Protein AF-A0A355VS69-F1 (afdb_monomer_lite)

Secondary structure (DSSP, 8-state):
--------------PPPPHHHHHHHHHHHHHHTHHHHHHHHHHHHHHT--SSTHHHHHHHHHHHT----HHHHHHHHHHHHTT--SSHHHHHHHHHHHHHHHHHHHHHHH-

Structure (mmCIF, N/CA/C/O backbone):
data_AF-A0A355VS69-F1
#
_entry.id   AF-A0A355VS69-F1
#
loop_
_atom_site.group_PDB
_atom_site.id
_atom_site.type_symbol
_atom_site.label_atom_id
_atom_site.label_alt_id
_atom_site.label_comp_id
_atom_site.label_asym_id
_atom_site.label_entity_id
_atom_site.label_seq_id
_atom_site.pdbx_PDB_ins_code
_atom_site.Cartn_x
_atom_site.Cartn_y
_atom_site.Cartn_z
_atom_site.occupancy
_atom_site.B_iso_or_equiv
_atom_site.auth_seq_id
_atom_site.auth_comp_id
_atom_site.auth_asym_id
_atom_site.auth_atom_id
_atom_site.pdbx_PDB_model_num
ATOM 1 N N . MET A 1 1 ? -29.182 41.482 41.647 1.00 44.97 1 MET A N 1
ATOM 2 C CA . MET A 1 1 ? -29.718 40.513 40.663 1.00 44.97 1 MET A CA 1
ATOM 3 C C . MET A 1 1 ? -29.073 40.841 39.325 1.00 44.97 1 MET A C 1
ATOM 5 O O . MET A 1 1 ? -29.315 41.926 38.837 1.00 44.97 1 MET A O 1
ATOM 9 N N . GLY A 1 2 ? -28.183 40.078 38.712 1.00 48.12 2 GLY A N 1
ATOM 10 C CA . GLY A 1 2 ? -27.418 38.905 39.105 1.00 48.12 2 GLY A CA 1
ATOM 11 C C . GLY A 1 2 ? -26.210 38.867 38.163 1.00 48.12 2 GLY A C 1
ATOM 12 O O . GLY A 1 2 ? -26.370 38.946 36.947 1.00 48.12 2 GLY A O 1
ATOM 13 N N . SER A 1 3 ? -25.006 38.836 38.723 1.00 50.91 3 SER A N 1
ATOM 14 C CA . SER A 1 3 ? -23.759 38.710 37.974 1.00 50.91 3 SER A CA 1
ATOM 15 C C . SER A 1 3 ? -23.689 37.287 37.421 1.00 50.91 3 SER A C 1
ATOM 17 O O . SER A 1 3 ? -23.544 36.345 38.194 1.00 50.91 3 SER A O 1
ATOM 19 N N . SER A 1 4 ? -23.831 37.114 36.107 1.00 48.12 4 SER A N 1
ATOM 20 C CA . SER A 1 4 ? -23.567 35.829 35.450 1.00 48.12 4 SER A CA 1
ATOM 21 C C . SER A 1 4 ? -22.090 35.778 35.062 1.00 48.12 4 SER A C 1
ATOM 23 O O . SER A 1 4 ? -21.668 36.595 34.243 1.00 48.12 4 SER A O 1
ATOM 25 N N . PRO A 1 5 ? -21.276 34.865 35.617 1.00 52.19 5 PRO A N 1
ATOM 26 C CA . PRO A 1 5 ? -19.948 34.622 35.092 1.00 52.19 5 PRO A CA 1
ATOM 27 C C . PRO A 1 5 ? -20.089 33.723 33.860 1.00 52.19 5 PRO A C 1
ATOM 29 O O . PRO A 1 5 ? -20.552 32.587 33.941 1.00 52.19 5 PRO A O 1
ATOM 32 N N . THR A 1 6 ? -19.699 34.240 32.699 1.00 52.41 6 THR A N 1
ATOM 33 C CA . THR A 1 6 ? -19.446 33.441 31.497 1.00 52.41 6 THR A CA 1
ATOM 34 C C . THR A 1 6 ? -18.386 32.392 31.821 1.00 52.41 6 THR A C 1
ATOM 36 O O . THR A 1 6 ? -17.211 32.724 31.999 1.00 52.41 6 THR A O 1
ATOM 39 N N . ALA A 1 7 ? -18.808 31.132 31.919 1.00 46.03 7 ALA A N 1
ATOM 40 C CA . ALA A 1 7 ? -17.931 29.978 32.020 1.00 46.03 7 ALA A CA 1
ATOM 41 C C . ALA A 1 7 ? -17.058 29.910 30.758 1.00 46.03 7 ALA A C 1
ATOM 43 O O . ALA A 1 7 ? -17.505 29.492 29.691 1.00 46.03 7 ALA A O 1
ATOM 44 N N . ARG A 1 8 ? -15.807 30.371 30.868 1.00 48.88 8 ARG A N 1
ATOM 45 C CA . ARG A 1 8 ? -14.765 30.070 29.884 1.00 48.88 8 ARG A CA 1
ATOM 46 C C . ARG A 1 8 ? -14.548 28.565 29.967 1.00 48.88 8 ARG A C 1
ATOM 48 O O . ARG A 1 8 ? -14.034 28.089 30.974 1.00 48.88 8 ARG A O 1
ATOM 55 N N . ALA A 1 9 ? -14.992 27.832 28.949 1.00 47.75 9 ALA A N 1
ATOM 56 C CA . ALA A 1 9 ? -14.614 26.442 28.763 1.00 47.75 9 ALA A CA 1
ATOM 57 C C . ALA A 1 9 ? -13.082 26.377 28.794 1.00 47.75 9 ALA A C 1
ATOM 59 O O . ALA A 1 9 ? -12.409 26.967 27.945 1.00 47.75 9 ALA A O 1
ATOM 60 N N . SER A 1 10 ? -12.545 25.755 29.839 1.00 47.91 10 SER A N 1
ATOM 61 C CA . SER A 1 10 ? -11.129 25.453 29.960 1.00 47.91 10 SER A CA 1
ATOM 62 C C . SER A 1 10 ? -10.728 24.655 28.726 1.00 47.91 10 SER A C 1
ATOM 64 O O . SER A 1 10 ? -11.268 23.577 28.494 1.00 47.91 10 SER A O 1
ATOM 66 N N . LEU A 1 11 ? -9.816 25.197 27.918 1.00 52.44 11 LEU A N 1
ATOM 67 C CA . LEU A 1 11 ? -9.114 24.397 26.927 1.00 52.44 11 LEU A CA 1
ATOM 68 C C . LEU A 1 11 ? -8.344 23.335 27.711 1.00 52.44 11 LEU A C 1
ATOM 70 O O . LEU A 1 11 ? -7.333 23.648 28.341 1.00 52.44 11 LEU A O 1
ATOM 74 N N . GLU A 1 12 ? -8.862 22.108 27.734 1.00 54.53 12 GLU A N 1
ATOM 75 C CA . GLU A 1 12 ? -8.090 20.956 28.171 1.00 54.53 12 GLU A CA 1
ATOM 76 C C . GLU A 1 12 ? -6.810 20.946 27.340 1.00 54.53 12 GLU A C 1
ATOM 78 O O . GLU A 1 12 ? -6.831 20.932 26.107 1.00 54.53 12 GLU A O 1
ATOM 83 N N . THR A 1 13 ? -5.682 21.058 28.030 1.00 51.84 13 THR A N 1
ATOM 84 C CA . THR A 1 13 ? -4.360 20.925 27.442 1.00 51.84 13 THR A CA 1
ATOM 85 C C . THR A 1 13 ? -4.307 19.580 26.732 1.00 51.84 13 THR A C 1
ATOM 87 O O . THR A 1 13 ? -4.270 18.542 27.391 1.00 51.84 13 THR A O 1
ATOM 90 N N . VAL A 1 14 ? -4.325 19.590 25.397 1.00 62.69 14 VAL A N 1
ATOM 91 C CA . VAL A 1 14 ? -4.012 18.413 24.584 1.00 62.69 14 VAL A CA 1
ATOM 92 C C . VAL A 1 14 ? -2.540 18.102 24.832 1.00 62.69 14 VAL A C 1
ATOM 94 O O . VAL A 1 14 ? -1.647 18.648 24.187 1.00 62.69 14 VAL A O 1
ATOM 97 N N . THR A 1 15 ? -2.274 17.298 25.855 1.00 68.75 15 THR A N 1
ATOM 98 C CA . THR A 1 15 ? -0.935 16.817 26.172 1.00 68.75 15 THR A CA 1
ATOM 99 C C . THR A 1 15 ? -0.511 15.868 25.058 1.00 68.75 15 THR A C 1
ATOM 101 O O . THR A 1 15 ? -1.246 14.936 24.728 1.00 68.75 15 THR A O 1
ATOM 104 N N . SER A 1 16 ? 0.653 16.105 24.453 1.00 71.19 16 SER A N 1
ATOM 105 C CA . SER A 1 16 ? 1.169 15.258 23.376 1.00 71.19 16 SER A CA 1
ATOM 106 C C . SER A 1 16 ? 1.256 13.792 23.827 1.00 71.19 16 SER A C 1
ATOM 108 O O . SER A 1 16 ? 1.740 13.536 24.935 1.00 71.19 16 SER A O 1
ATOM 110 N N . PRO A 1 17 ? 0.817 12.826 22.999 1.00 73.50 17 PRO A N 1
ATOM 111 C CA . PRO A 1 17 ? 0.860 11.416 23.361 1.00 73.50 17 PRO A CA 1
ATOM 112 C C . PRO A 1 17 ? 2.302 10.952 23.586 1.00 73.50 17 PRO A C 1
ATOM 114 O O . PRO A 1 17 ? 3.229 11.371 22.887 1.00 73.50 17 PRO A O 1
ATOM 117 N N . SER A 1 18 ? 2.498 10.058 24.556 1.00 82.94 18 SER A N 1
ATOM 118 C CA . SER A 1 18 ? 3.802 9.432 24.786 1.00 82.94 18 SER A CA 1
ATOM 119 C C . SER A 1 18 ? 4.192 8.523 23.609 1.00 82.94 18 SER A C 1
ATOM 121 O O . SER A 1 18 ? 3.341 8.050 22.852 1.00 82.94 18 SER A O 1
ATOM 123 N N . ALA A 1 19 ? 5.485 8.218 23.453 1.00 79.25 19 ALA A N 1
ATOM 124 C CA . ALA A 1 19 ? 5.960 7.344 22.373 1.00 79.25 19 ALA A CA 1
ATOM 125 C C . ALA A 1 19 ? 5.277 5.958 22.371 1.00 79.25 19 ALA A C 1
ATOM 127 O O . ALA A 1 19 ? 4.978 5.415 21.306 1.00 79.25 19 ALA A O 1
ATOM 128 N N . SER A 1 20 ? 4.970 5.408 23.553 1.00 82.31 20 SER A N 1
ATOM 129 C CA . SER A 1 20 ? 4.248 4.137 23.684 1.00 82.31 20 SER A CA 1
ATOM 130 C C . SER A 1 20 ? 2.785 4.243 23.245 1.00 82.31 20 SER A C 1
ATOM 132 O O . SER A 1 20 ? 2.287 3.343 22.570 1.00 82.31 20 SER A O 1
ATOM 134 N N . GLN A 1 21 ? 2.112 5.357 23.551 1.00 82.50 21 GLN A N 1
ATOM 135 C CA . GLN A 1 21 ? 0.739 5.621 23.110 1.00 82.50 21 GLN A CA 1
ATOM 136 C C . GLN A 1 21 ? 0.656 5.783 21.588 1.00 82.50 21 GLN A C 1
ATOM 138 O O . GLN A 1 21 ? -0.227 5.202 20.960 1.00 82.50 21 GLN A O 1
ATOM 143 N N . SER A 1 22 ? 1.606 6.499 20.981 1.00 84.75 22 SER A N 1
ATOM 144 C CA . SER A 1 22 ? 1.681 6.664 19.524 1.00 84.75 22 SER A CA 1
ATOM 145 C C . SER A 1 22 ? 1.919 5.336 18.802 1.00 84.75 22 SER A C 1
ATOM 147 O O . SER A 1 22 ? 1.285 5.061 17.786 1.00 84.75 22 SER A O 1
ATOM 149 N N . SER A 1 23 ? 2.789 4.475 19.343 1.00 85.94 23 SER A N 1
ATOM 150 C CA . SER A 1 23 ? 3.012 3.133 18.793 1.00 85.94 23 SER A CA 1
ATOM 151 C C . SER A 1 23 ? 1.746 2.275 18.856 1.00 85.94 23 SER A C 1
ATOM 153 O O . SER A 1 23 ? 1.388 1.641 17.867 1.00 85.94 23 SER A O 1
ATOM 155 N N . ALA A 1 24 ? 1.042 2.281 19.991 1.00 88.88 24 ALA A N 1
ATOM 156 C CA . ALA A 1 24 ? -0.212 1.547 20.145 1.00 88.88 24 ALA A CA 1
ATOM 157 C C . ALA A 1 24 ? -1.305 2.063 19.191 1.00 88.88 24 ALA A C 1
ATOM 159 O O . ALA A 1 24 ? -2.004 1.269 18.567 1.00 88.88 24 ALA A O 1
ATOM 160 N N . ALA A 1 25 ? -1.417 3.383 19.015 1.00 90.06 25 ALA A N 1
ATOM 161 C CA . ALA A 1 25 ? -2.367 3.983 18.082 1.00 90.06 25 ALA A CA 1
ATOM 162 C C . ALA A 1 25 ? -2.097 3.566 16.627 1.00 90.06 25 ALA A C 1
ATOM 164 O O . ALA A 1 25 ? -3.027 3.205 15.909 1.00 90.06 25 ALA A O 1
ATOM 165 N N . LEU A 1 26 ? -0.828 3.558 16.203 1.00 89.31 26 LEU A N 1
ATOM 166 C CA . LEU A 1 26 ? -0.448 3.094 14.867 1.00 89.31 26 LEU A CA 1
ATOM 167 C C . LEU A 1 26 ? -0.763 1.612 14.658 1.00 89.31 26 LEU A C 1
ATOM 169 O O . LEU A 1 26 ? -1.262 1.249 13.595 1.00 89.31 26 LEU A O 1
ATOM 173 N N . HIS A 1 27 ? -0.509 0.768 15.661 1.00 91.00 27 HIS A N 1
ATOM 174 C CA . HIS A 1 27 ? -0.875 -0.648 15.607 1.00 91.00 27 HIS A CA 1
ATOM 175 C C . HIS A 1 27 ? -2.388 -0.820 15.437 1.00 91.00 27 HIS A C 1
ATOM 177 O O . HIS A 1 27 ? -2.816 -1.499 14.511 1.00 91.00 27 HIS A O 1
ATOM 183 N N . ASN A 1 28 ? -3.192 -0.119 16.240 1.00 93.44 28 ASN A N 1
ATOM 184 C CA . ASN A 1 28 ? -4.652 -0.186 16.153 1.00 93.44 28 ASN A CA 1
ATOM 185 C C . ASN A 1 28 ? -5.180 0.269 14.784 1.00 93.44 28 ASN A C 1
ATOM 187 O O . ASN A 1 28 ? -6.076 -0.363 14.229 1.00 93.44 28 ASN A O 1
ATOM 191 N N . LEU A 1 29 ? -4.624 1.348 14.220 1.00 93.12 29 LEU A N 1
ATOM 192 C CA . LEU A 1 29 ? -4.985 1.802 12.874 1.00 93.12 29 LEU A CA 1
ATOM 193 C C . LEU A 1 29 ? -4.582 0.781 11.808 1.00 93.12 29 LEU A C 1
ATOM 195 O O . LEU A 1 29 ? -5.360 0.516 10.897 1.00 93.12 29 LEU A O 1
ATOM 199 N N . THR A 1 30 ? -3.391 0.196 11.933 1.00 93.12 30 THR A N 1
ATOM 200 C CA . THR A 1 30 ? -2.906 -0.835 11.006 1.00 93.12 30 THR A CA 1
ATOM 201 C C . THR A 1 30 ? -3.809 -2.063 11.044 1.00 93.12 30 THR A C 1
ATOM 203 O O . THR A 1 30 ? -4.208 -2.556 9.993 1.00 93.12 30 THR A O 1
ATOM 206 N N . ASP A 1 31 ? -4.192 -2.516 12.238 1.00 94.12 31 ASP A N 1
ATOM 207 C CA . ASP A 1 31 ? -5.121 -3.630 12.417 1.00 94.12 31 ASP A CA 1
ATOM 208 C C . ASP A 1 31 ? -6.510 -3.308 11.847 1.00 94.12 31 ASP A C 1
ATOM 210 O O . ASP A 1 31 ? -7.115 -4.153 11.184 1.00 94.12 31 ASP A O 1
ATOM 214 N N . PHE A 1 32 ? -6.988 -2.070 12.018 1.00 95.31 32 PHE A N 1
ATOM 215 C CA . PHE A 1 32 ? -8.282 -1.613 11.502 1.00 95.31 32 PHE A CA 1
ATOM 216 C C . PHE A 1 32 ? -8.396 -1.683 9.970 1.00 95.31 32 PHE A C 1
ATOM 218 O O . PHE A 1 32 ? -9.479 -1.953 9.446 1.00 95.31 32 PHE A O 1
ATOM 225 N N . VAL A 1 33 ? -7.293 -1.477 9.243 1.00 95.44 33 VAL A N 1
ATOM 226 C CA . VAL A 1 33 ? -7.255 -1.545 7.767 1.00 95.44 33 VAL A CA 1
ATOM 227 C C . VAL A 1 33 ? -6.401 -2.699 7.238 1.00 95.44 33 VAL A C 1
ATOM 229 O O . VAL A 1 33 ? -5.986 -2.691 6.082 1.00 95.44 33 VAL A O 1
ATOM 232 N N . LYS A 1 34 ? -6.133 -3.719 8.060 1.00 94.19 34 LYS A N 1
ATOM 233 C CA . LYS A 1 34 ? -5.210 -4.816 7.725 1.00 94.19 34 LYS A CA 1
ATOM 234 C C . LYS A 1 34 ? -5.576 -5.552 6.437 1.00 94.19 34 LYS A C 1
ATOM 236 O O . LYS A 1 34 ? -4.696 -5.902 5.654 1.00 94.19 34 LYS A O 1
ATOM 241 N N . VAL A 1 35 ? -6.870 -5.792 6.227 1.00 95.44 35 VAL A N 1
ATOM 242 C CA . VAL A 1 35 ? -7.380 -6.454 5.016 1.00 95.44 35 VAL A CA 1
ATOM 243 C C . VAL A 1 35 ? -7.143 -5.578 3.787 1.00 95.44 35 VAL A C 1
ATOM 245 O O . VAL A 1 35 ? -6.644 -6.064 2.776 1.00 95.44 35 VAL A O 1
ATOM 248 N N . ASP A 1 36 ? -7.424 -4.281 3.893 1.00 96.06 36 ASP A N 1
ATOM 249 C CA . ASP A 1 36 ? -7.252 -3.348 2.781 1.00 96.06 36 ASP A CA 1
ATOM 250 C C . ASP A 1 36 ? -5.766 -3.140 2.459 1.00 96.06 36 ASP A C 1
ATOM 252 O O . ASP A 1 36 ? -5.392 -3.091 1.295 1.00 96.06 36 ASP A O 1
ATOM 256 N N . LEU A 1 37 ? -4.887 -3.119 3.469 1.00 94.62 37 LEU A N 1
ATOM 257 C CA . LEU A 1 37 ? -3.433 -3.098 3.272 1.00 94.62 37 LEU A CA 1
ATOM 258 C C . LEU A 1 37 ? -2.926 -4.337 2.525 1.00 94.62 37 LEU A C 1
ATOM 260 O O . LEU A 1 37 ? -2.054 -4.222 1.664 1.00 94.62 37 LEU A O 1
ATOM 264 N N . ALA A 1 38 ? -3.469 -5.521 2.824 1.00 93.62 38 ALA A N 1
ATOM 265 C CA . ALA A 1 38 ? -3.140 -6.727 2.070 1.00 93.62 38 ALA A CA 1
ATOM 266 C C . ALA A 1 38 ? -3.600 -6.617 0.606 1.00 93.62 38 ALA A C 1
ATOM 268 O O . ALA A 1 38 ? -2.857 -7.009 -0.293 1.00 93.62 38 ALA A O 1
ATOM 269 N N . ALA A 1 39 ? -4.777 -6.031 0.361 1.00 95.81 39 ALA A N 1
ATOM 270 C CA . ALA A 1 39 ? -5.264 -5.761 -0.989 1.00 95.81 39 ALA A CA 1
ATOM 271 C C . ALA A 1 39 ? -4.382 -4.739 -1.728 1.00 95.81 39 ALA A C 1
ATOM 273 O O . ALA A 1 39 ? -4.035 -4.966 -2.883 1.00 95.81 39 ALA A O 1
ATOM 274 N N . VAL A 1 40 ? -3.932 -3.674 -1.054 1.00 94.81 40 VAL A N 1
ATOM 275 C CA . VAL A 1 40 ? -2.977 -2.705 -1.620 1.00 94.81 40 VAL A CA 1
ATOM 276 C C . VAL A 1 40 ? -1.686 -3.402 -2.043 1.00 94.81 40 VAL A C 1
ATOM 278 O O . VAL A 1 40 ? -1.221 -3.191 -3.158 1.00 94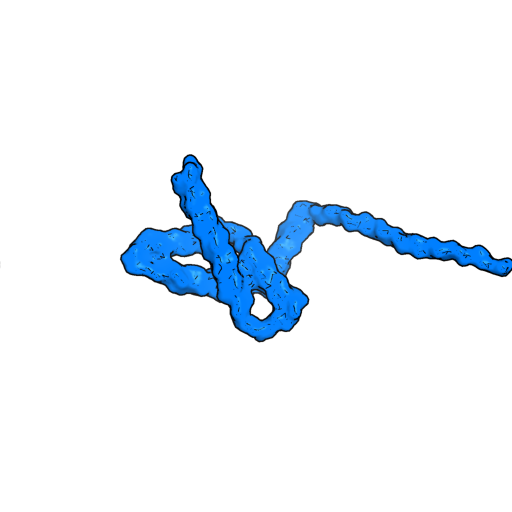.81 40 VAL A O 1
ATOM 281 N N . ASN A 1 41 ? -1.123 -4.275 -1.202 1.00 92.12 41 ASN A N 1
ATOM 282 C CA . ASN A 1 41 ? 0.084 -5.030 -1.556 1.00 92.12 41 ASN A CA 1
ATOM 283 C C . ASN A 1 41 ? -0.129 -5.925 -2.785 1.00 92.12 41 ASN A C 1
ATOM 285 O O . ASN A 1 41 ? 0.770 -6.042 -3.615 1.00 92.12 41 ASN A O 1
ATOM 289 N N . ALA A 1 42 ? -1.308 -6.539 -2.914 1.00 93.31 42 ALA A N 1
ATOM 290 C CA . ALA A 1 42 ? -1.648 -7.340 -4.085 1.00 93.31 42 ALA A CA 1
ATOM 291 C C . ALA A 1 42 ? -1.712 -6.484 -5.360 1.00 93.31 42 ALA A C 1
ATOM 293 O O . ALA A 1 42 ? -1.134 -6.877 -6.370 1.00 93.31 42 ALA A O 1
ATOM 294 N N . VAL A 1 43 ? -2.331 -5.299 -5.296 1.00 94.06 43 VAL A N 1
ATOM 295 C CA . VAL A 1 43 ? -2.360 -4.343 -6.417 1.00 94.06 43 VAL A CA 1
ATOM 296 C C . VAL A 1 43 ? -0.944 -3.896 -6.782 1.00 94.06 43 VAL A C 1
ATOM 298 O O . VAL A 1 43 ? -0.572 -3.949 -7.947 1.00 94.06 43 VAL A O 1
ATOM 301 N N . LEU A 1 44 ? -0.108 -3.542 -5.801 1.00 91.00 44 LEU A N 1
ATOM 302 C CA . LEU A 1 44 ? 1.281 -3.145 -6.058 1.00 91.00 44 LEU A CA 1
ATOM 303 C C . LEU A 1 44 ? 2.075 -4.242 -6.789 1.00 91.00 44 LEU A C 1
ATOM 305 O O . LEU A 1 44 ? 2.785 -3.951 -7.747 1.00 91.00 44 LEU A O 1
ATOM 309 N N . LEU A 1 45 ? 1.941 -5.505 -6.365 1.00 90.69 45 LEU A N 1
ATOM 310 C CA . LEU A 1 45 ? 2.586 -6.639 -7.040 1.00 90.69 45 LEU A CA 1
ATOM 311 C C . LEU A 1 45 ? 2.055 -6.855 -8.454 1.00 90.69 45 LEU A C 1
ATOM 313 O O . LEU A 1 45 ? 2.832 -7.157 -9.357 1.00 90.69 45 LEU A O 1
ATOM 317 N N . GLN A 1 46 ? 0.741 -6.739 -8.634 1.00 92.50 46 GLN A N 1
ATOM 318 C CA . GLN A 1 46 ? 0.093 -6.932 -9.924 1.00 92.50 46 GLN A CA 1
ATOM 319 C C . GLN A 1 46 ? 0.564 -5.892 -10.944 1.00 92.50 46 GLN A C 1
ATOM 321 O O . GLN A 1 46 ? 0.946 -6.256 -12.052 1.00 92.50 46 GLN 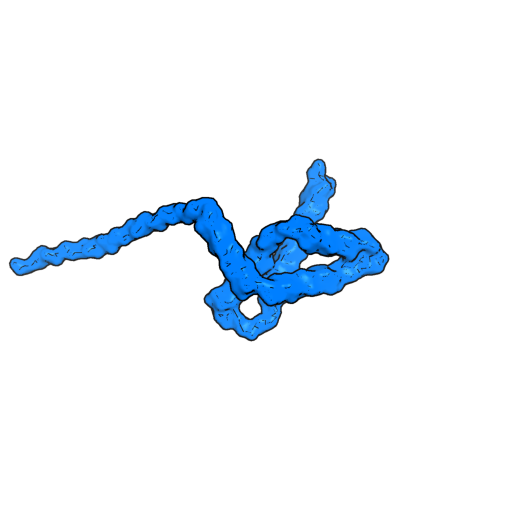A O 1
ATOM 326 N N . GLU A 1 47 ? 0.590 -4.618 -10.560 1.00 90.69 47 GLU A N 1
ATOM 327 C CA . GLU A 1 47 ? 0.919 -3.518 -11.471 1.00 90.69 47 GLU A CA 1
ATOM 328 C C . GLU A 1 47 ? 2.428 -3.406 -11.767 1.00 90.69 47 GLU A C 1
ATOM 330 O O . GLU A 1 47 ? 2.822 -2.753 -12.729 1.00 90.69 47 GLU A O 1
ATOM 335 N N . MET A 1 48 ? 3.293 -4.064 -10.985 1.00 88.94 48 MET A N 1
ATOM 336 C CA . MET A 1 48 ? 4.743 -4.132 -11.243 1.00 88.94 48 MET A CA 1
ATOM 337 C C . MET A 1 48 ? 5.178 -5.397 -11.997 1.00 88.94 48 MET A C 1
ATOM 339 O O . MET A 1 48 ? 6.373 -5.700 -12.067 1.00 88.94 48 MET A O 1
ATOM 343 N N . GLN A 1 49 ? 4.240 -6.150 -12.573 1.00 89.88 49 GLN A N 1
ATOM 344 C CA . GLN A 1 49 ? 4.578 -7.222 -13.506 1.00 89.88 49 GLN A CA 1
ATOM 345 C C . GLN A 1 49 ? 5.220 -6.631 -14.767 1.00 89.88 49 GLN A C 1
ATOM 347 O O . GLN A 1 49 ? 4.707 -5.687 -15.362 1.00 89.88 49 GLN A O 1
ATOM 352 N N . SER A 1 50 ? 6.366 -7.176 -15.174 1.00 90.69 50 SER A N 1
ATOM 353 C CA . SER A 1 50 ? 7.103 -6.707 -16.346 1.00 90.69 50 SER A CA 1
ATOM 354 C C . SER A 1 50 ? 7.982 -7.813 -16.915 1.00 90.69 50 SER A C 1
ATOM 356 O O . SER A 1 50 ? 8.457 -8.671 -16.174 1.00 90.69 50 SER A O 1
ATOM 358 N N . GLU A 1 51 ? 8.233 -7.752 -18.223 1.00 90.75 51 GLU A N 1
ATOM 359 C CA . GLU A 1 51 ? 9.228 -8.583 -18.913 1.00 90.75 51 GLU A CA 1
ATOM 360 C C . GLU A 1 51 ? 10.670 -8.202 -18.536 1.00 90.75 51 GLU A C 1
ATOM 362 O O . GLU A 1 51 ? 11.608 -8.949 -18.800 1.00 90.75 51 GLU A O 1
ATOM 367 N N . ILE A 1 52 ? 10.862 -7.034 -17.914 1.00 91.06 52 ILE A N 1
ATOM 368 C CA . ILE A 1 52 ? 12.153 -6.602 -17.385 1.00 91.06 52 ILE A CA 1
ATOM 369 C C . ILE A 1 52 ? 12.285 -7.122 -15.954 1.00 91.06 52 ILE A C 1
ATOM 371 O O . ILE A 1 52 ? 11.682 -6.563 -15.038 1.00 91.06 52 ILE A O 1
ATOM 375 N N . ASP A 1 53 ? 13.137 -8.130 -15.755 1.00 86.00 53 ASP A N 1
ATOM 376 C CA . ASP A 1 53 ? 13.341 -8.831 -14.474 1.00 86.00 53 ASP A CA 1
ATOM 377 C C . ASP A 1 53 ? 13.606 -7.912 -13.270 1.00 86.00 53 ASP A C 1
ATOM 379 O O . ASP A 1 53 ? 13.265 -8.250 -12.134 1.00 86.00 53 ASP A O 1
ATOM 383 N N . LEU A 1 54 ? 14.211 -6.743 -13.499 1.00 84.25 54 LEU A N 1
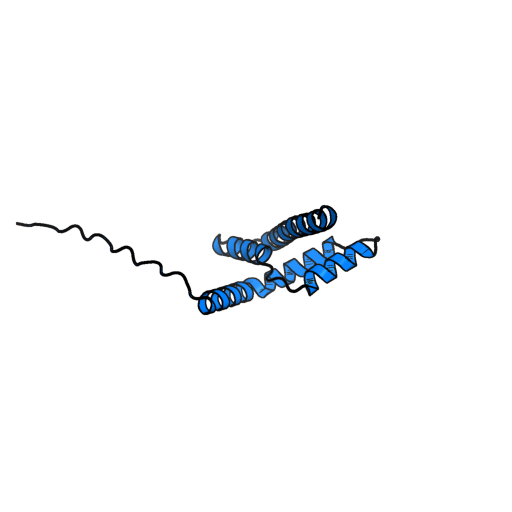ATOM 384 C CA . LEU A 1 54 ? 14.521 -5.781 -12.443 1.00 84.25 54 LEU A CA 1
ATOM 385 C C . LEU A 1 54 ? 13.257 -5.168 -11.814 1.00 84.25 54 LEU A C 1
ATOM 387 O O . LEU A 1 54 ? 13.237 -4.904 -10.614 1.00 84.25 54 LEU A O 1
ATOM 391 N N . ILE A 1 55 ? 12.189 -4.962 -12.591 1.00 85.88 55 ILE A N 1
ATOM 392 C CA . ILE A 1 55 ? 10.981 -4.269 -12.119 1.00 85.88 55 ILE A CA 1
ATOM 393 C C . ILE A 1 55 ? 10.223 -5.111 -11.071 1.00 85.88 55 ILE A C 1
ATOM 395 O O . ILE A 1 55 ? 9.963 -4.593 -9.980 1.00 85.88 55 ILE A O 1
ATOM 399 N N . PRO A 1 56 ? 9.944 -6.414 -11.295 1.00 85.50 56 PRO A N 1
ATOM 400 C CA . PRO A 1 56 ? 9.359 -7.267 -10.265 1.00 85.50 56 PRO A CA 1
ATOM 401 C C . PRO A 1 56 ? 10.251 -7.416 -9.028 1.00 85.50 56 PRO A C 1
ATOM 403 O O . PRO A 1 56 ? 9.736 -7.506 -7.914 1.00 85.50 56 PRO A O 1
ATOM 406 N N . GLN A 1 57 ? 11.580 -7.430 -9.176 1.00 84.56 57 GLN A N 1
ATOM 407 C CA . GLN A 1 57 ? 12.497 -7.519 -8.030 1.00 84.56 57 GLN A CA 1
ATOM 408 C C . GLN A 1 57 ? 12.391 -6.291 -7.120 1.00 84.56 57 GLN A C 1
ATOM 410 O O . GLN A 1 57 ? 12.330 -6.441 -5.898 1.00 84.56 57 GLN A O 1
ATOM 415 N N . LEU A 1 58 ? 12.282 -5.094 -7.707 1.00 80.62 58 LEU A N 1
ATOM 416 C CA . LEU A 1 58 ? 12.018 -3.862 -6.963 1.00 80.62 58 LEU A CA 1
ATOM 417 C C . LEU A 1 58 ? 10.679 -3.940 -6.220 1.00 80.62 58 LEU A C 1
ATOM 419 O O . LEU A 1 58 ? 10.631 -3.639 -5.030 1.00 80.62 58 LEU A O 1
ATOM 423 N N . ALA A 1 59 ? 9.615 -4.427 -6.868 1.00 80.81 59 ALA A N 1
ATOM 424 C CA . ALA A 1 59 ? 8.300 -4.612 -6.243 1.00 80.81 59 ALA A CA 1
ATOM 425 C C . ALA A 1 59 ? 8.364 -5.475 -4.974 1.00 80.81 59 ALA A C 1
ATOM 427 O O . ALA A 1 59 ? 7.866 -5.097 -3.908 1.00 80.81 59 ALA A O 1
ATOM 428 N N . HIS A 1 60 ? 9.030 -6.627 -5.077 1.00 83.94 60 HIS A N 1
ATOM 429 C CA . HIS A 1 60 ? 9.211 -7.540 -3.953 1.00 83.94 60 HIS A CA 1
ATOM 430 C C . HIS A 1 60 ? 10.068 -6.912 -2.857 1.00 83.94 60 HIS A C 1
ATOM 432 O O . HIS A 1 60 ? 9.730 -7.039 -1.682 1.00 83.94 60 HIS A O 1
ATOM 438 N N . HIS A 1 61 ? 11.139 -6.204 -3.221 1.00 79.94 61 HIS A N 1
ATOM 439 C CA . HIS A 1 61 ? 11.990 -5.526 -2.250 1.00 79.94 61 HIS A CA 1
ATOM 440 C C . HIS A 1 61 ? 11.230 -4.437 -1.482 1.00 79.94 61 HIS A C 1
ATOM 442 O O . HIS A 1 61 ? 11.356 -4.355 -0.265 1.00 79.94 61 HIS A O 1
ATOM 448 N N . LEU A 1 62 ? 10.371 -3.664 -2.148 1.00 75.50 62 LEU A N 1
ATOM 449 C CA . LEU A 1 62 ? 9.533 -2.641 -1.515 1.00 75.50 62 LEU A CA 1
ATOM 450 C C . LEU A 1 62 ? 8.528 -3.239 -0.524 1.00 75.50 62 LEU A C 1
ATOM 452 O O . LEU A 1 62 ? 8.218 -2.639 0.504 1.00 75.50 62 LEU A O 1
ATOM 456 N N . ILE A 1 63 ? 7.976 -4.415 -0.822 1.00 78.50 63 ILE A N 1
ATOM 457 C CA . ILE A 1 63 ? 7.059 -5.127 0.083 1.00 78.50 63 ILE A CA 1
ATOM 458 C C . ILE A 1 63 ? 7.817 -5.758 1.246 1.00 78.50 63 ILE A C 1
ATOM 460 O O . ILE A 1 63 ? 7.385 -5.636 2.392 1.00 78.50 63 ILE A O 1
ATOM 464 N N . ALA A 1 64 ? 8.967 -6.366 0.968 1.00 75.88 64 ALA A N 1
ATOM 465 C CA . ALA A 1 64 ? 9.801 -7.025 1.963 1.00 75.88 64 ALA A CA 1
ATOM 466 C C . ALA A 1 64 ? 10.526 -6.046 2.899 1.00 75.88 64 ALA A C 1
ATOM 468 O O . ALA A 1 64 ? 10.787 -6.400 4.047 1.00 75.88 64 ALA A O 1
ATOM 469 N N . SER A 1 65 ? 10.817 -4.819 2.455 1.00 68.31 65 SER A N 1
ATOM 470 C CA . SER A 1 65 ? 11.516 -3.803 3.253 1.00 68.31 65 SER A CA 1
ATOM 471 C C . SER A 1 65 ? 10.716 -3.319 4.468 1.00 68.31 65 SER A C 1
ATOM 473 O O . SER A 1 65 ? 11.253 -2.599 5.307 1.00 68.31 65 SER A O 1
ATOM 475 N N . GLY A 1 66 ? 9.459 -3.758 4.625 1.00 58.38 66 GLY A N 1
ATOM 476 C CA . GLY A 1 66 ? 8.763 -3.718 5.912 1.00 58.38 66 GLY A CA 1
ATOM 477 C C . GLY A 1 66 ? 8.526 -2.308 6.455 1.00 58.38 66 GLY A C 1
ATOM 478 O O . GLY A 1 66 ? 8.350 -2.130 7.661 1.00 58.38 66 GLY A O 1
ATOM 479 N N . GLY A 1 67 ? 8.528 -1.293 5.585 1.00 67.56 67 GLY A N 1
ATOM 480 C CA . GLY A 1 67 ? 8.177 0.068 5.969 1.00 67.56 67 GLY A CA 1
ATOM 481 C C . GLY A 1 67 ? 6.790 0.109 6.614 1.00 67.56 67 GLY A C 1
ATOM 482 O O . GLY A 1 67 ? 5.916 -0.693 6.295 1.00 67.56 67 GLY A O 1
ATOM 483 N N . LYS A 1 68 ? 6.541 1.087 7.493 1.00 68.62 68 LYS A N 1
ATOM 484 C CA . LYS A 1 68 ? 5.256 1.242 8.212 1.00 68.62 68 LYS A CA 1
ATOM 485 C C . LYS A 1 68 ? 4.043 1.501 7.295 1.00 68.62 68 LYS A C 1
ATOM 487 O O . LYS A 1 68 ? 2.952 1.723 7.807 1.00 68.62 68 LYS A O 1
ATOM 492 N N . ARG A 1 69 ? 4.248 1.551 5.966 1.00 79.44 69 ARG A N 1
ATOM 493 C CA . ARG A 1 69 ? 3.252 1.840 4.916 1.00 79.44 69 ARG A CA 1
ATOM 494 C C . ARG A 1 69 ? 2.316 2.978 5.307 1.00 79.44 69 ARG A C 1
ATOM 496 O O . ARG A 1 69 ? 1.104 2.910 5.127 1.00 79.44 69 ARG A O 1
ATOM 503 N N . VAL A 1 70 ? 2.905 4.041 5.862 1.00 89.94 70 VAL A N 1
ATOM 504 C CA . VAL A 1 70 ? 2.154 5.145 6.471 1.00 89.94 70 VAL A CA 1
ATOM 505 C C . VAL A 1 70 ? 1.247 5.808 5.438 1.00 89.94 70 VAL A C 1
ATOM 507 O O . VAL A 1 70 ? 0.127 6.178 5.765 1.00 89.94 70 VAL A O 1
ATOM 510 N N . ARG A 1 71 ? 1.692 5.912 4.180 1.00 93.50 71 ARG A N 1
ATOM 511 C CA . ARG A 1 71 ? 0.920 6.544 3.106 1.00 93.50 71 ARG A CA 1
ATOM 512 C C . ARG A 1 71 ? -0.326 5.722 2.727 1.00 93.50 71 ARG A C 1
ATOM 514 O O . ARG A 1 71 ? -1.414 6.281 2.857 1.00 93.50 71 ARG A O 1
ATOM 521 N N . PRO A 1 72 ? -0.230 4.418 2.379 1.00 95.25 72 PRO A N 1
ATOM 522 C CA . PRO A 1 72 ? -1.398 3.555 2.236 1.00 95.25 72 PRO A CA 1
ATOM 523 C C . PRO A 1 72 ? -2.312 3.577 3.455 1.00 95.25 72 PRO A C 1
ATOM 525 O O . PRO A 1 72 ? -3.512 3.785 3.314 1.00 95.25 72 PRO A O 1
ATOM 528 N N . LEU A 1 73 ? -1.746 3.424 4.657 1.00 95.44 73 LEU A N 1
ATOM 529 C CA . LEU A 1 73 ? -2.496 3.414 5.910 1.00 95.44 73 LEU A CA 1
ATOM 530 C C . LEU A 1 73 ? -3.361 4.673 6.056 1.00 95.44 73 LEU A C 1
ATOM 532 O O . LEU A 1 73 ? -4.558 4.568 6.317 1.00 95.44 73 LEU A O 1
ATOM 536 N N . LEU A 1 74 ? -2.775 5.856 5.853 1.00 96.31 74 LEU A N 1
ATOM 537 C CA . LEU A 1 74 ? -3.491 7.125 5.960 1.00 96.31 74 LEU A CA 1
ATOM 538 C C . LEU A 1 74 ? -4.587 7.262 4.900 1.00 96.31 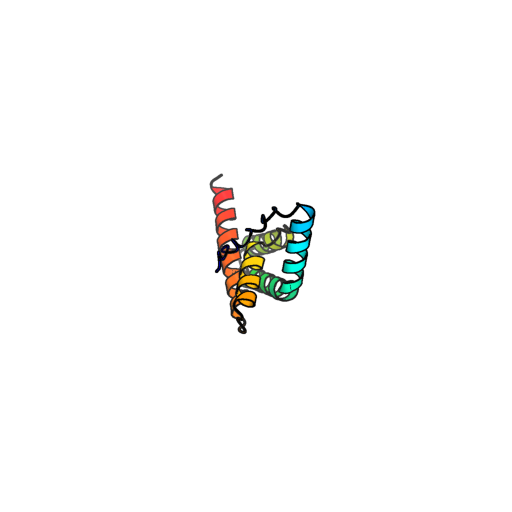74 LEU A C 1
ATOM 540 O O . LEU A 1 74 ? -5.688 7.686 5.243 1.00 96.31 74 LEU A O 1
ATOM 544 N N . THR A 1 75 ? -4.330 6.868 3.651 1.00 97.69 75 THR A N 1
ATOM 545 C CA . THR A 1 75 ? -5.344 6.902 2.584 1.00 97.69 75 THR A CA 1
ATOM 546 C C . THR A 1 75 ? -6.536 6.001 2.910 1.00 97.69 75 THR A C 1
ATOM 548 O O . THR A 1 75 ? -7.688 6.429 2.808 1.00 97.69 75 THR A O 1
ATOM 551 N N . LEU A 1 76 ? -6.273 4.770 3.354 1.00 97.69 76 LEU A N 1
ATOM 552 C CA . LEU A 1 76 ? -7.306 3.791 3.697 1.00 97.69 76 LEU A CA 1
ATOM 553 C C . LEU A 1 76 ? -8.137 4.248 4.903 1.00 97.69 76 LEU A C 1
ATOM 555 O O . LEU A 1 76 ? -9.368 4.220 4.865 1.00 97.69 76 LEU A O 1
ATOM 559 N N . VAL A 1 77 ? -7.474 4.717 5.965 1.00 97.06 77 VAL A N 1
ATOM 560 C CA . VAL A 1 77 ? -8.143 5.239 7.164 1.00 97.06 77 VAL A CA 1
ATOM 561 C C . VAL A 1 77 ? -8.977 6.473 6.822 1.00 97.06 77 VAL A C 1
ATOM 563 O O . VAL A 1 77 ? -10.123 6.558 7.257 1.00 97.06 77 VAL A O 1
ATOM 566 N N . ALA A 1 78 ? -8.457 7.395 6.006 1.00 97.94 78 ALA A N 1
ATOM 567 C CA . ALA A 1 78 ? -9.194 8.580 5.574 1.00 97.94 78 ALA A CA 1
ATOM 568 C C . ALA A 1 78 ? -10.474 8.211 4.810 1.00 97.94 78 ALA A C 1
ATOM 570 O O . ALA A 1 78 ? -11.540 8.738 5.124 1.00 97.94 78 ALA A O 1
ATOM 571 N N . ALA A 1 79 ? -10.405 7.257 3.876 1.00 97.94 79 ALA A N 1
ATOM 572 C CA . ALA A 1 79 ? -11.582 6.787 3.148 1.00 97.94 79 ALA A CA 1
ATOM 573 C C . ALA A 1 79 ? -12.666 6.246 4.099 1.00 97.94 79 ALA A C 1
ATOM 575 O O . ALA A 1 79 ? -13.835 6.624 3.988 1.00 97.94 79 ALA A O 1
ATOM 576 N N . LYS A 1 80 ? -12.276 5.423 5.083 1.00 95.69 80 LYS A N 1
ATOM 577 C CA . LYS A 1 80 ? -13.211 4.876 6.081 1.00 95.69 80 LYS A CA 1
ATOM 578 C C . LYS A 1 80 ? -13.785 5.948 7.003 1.00 95.69 80 LYS A C 1
ATOM 580 O O . LYS A 1 80 ? -14.984 5.932 7.265 1.00 95.69 80 LYS A O 1
ATOM 585 N N . LEU A 1 81 ? -12.965 6.894 7.462 1.00 96.44 81 LEU A N 1
ATOM 586 C CA . LEU A 1 81 ? -13.413 8.014 8.298 1.00 96.44 81 LEU A CA 1
ATOM 587 C C . LEU A 1 81 ? -14.409 8.921 7.567 1.00 96.44 81 LEU A C 1
ATOM 589 O O . LEU A 1 81 ? -15.332 9.441 8.187 1.00 96.44 81 LEU A O 1
ATOM 593 N N . CYS A 1 82 ? -14.263 9.072 6.251 1.00 97.31 82 CYS A N 1
ATOM 594 C CA . CYS A 1 82 ? -15.211 9.799 5.410 1.00 97.31 82 CYS A CA 1
ATOM 595 C C . CYS A 1 82 ? -16.468 8.986 5.049 1.00 97.31 82 CYS A C 1
ATOM 597 O O . CYS A 1 82 ? -17.311 9.481 4.303 1.00 97.31 82 CYS A O 1
ATOM 599 N N . GLY A 1 83 ? -16.612 7.753 5.547 1.00 96.62 83 GLY A N 1
ATOM 600 C CA . GLY A 1 83 ? -17.767 6.898 5.270 1.00 96.62 83 GLY A CA 1
ATOM 601 C C . GLY A 1 83 ? -17.820 6.365 3.835 1.00 96.62 83 GLY A C 1
ATOM 602 O O . GLY A 1 83 ? -18.901 6.028 3.356 1.00 96.62 83 GLY A O 1
ATOM 603 N N . TYR A 1 84 ? -16.685 6.295 3.132 1.00 97.50 84 TYR A N 1
ATOM 604 C CA . TYR A 1 84 ? -16.632 5.729 1.785 1.00 97.50 84 TYR A CA 1
ATOM 605 C C . TYR A 1 84 ? -16.928 4.222 1.815 1.00 97.50 84 TYR A C 1
ATOM 607 O O . TYR A 1 84 ? -16.345 3.483 2.605 1.00 97.50 84 TYR A O 1
ATOM 615 N N . GLN A 1 85 ? -17.826 3.766 0.937 1.00 94.56 85 GLN A N 1
ATOM 616 C CA . GLN A 1 85 ? -18.284 2.367 0.876 1.00 94.56 85 GLN A CA 1
ATOM 617 C C . GLN A 1 85 ? -17.877 1.636 -0.414 1.00 94.56 85 GLN A C 1
ATOM 619 O O . GLN A 1 85 ? -18.245 0.481 -0.609 1.00 94.56 85 GLN A O 1
ATOM 624 N N . GLY A 1 86 ? -17.155 2.304 -1.318 1.00 95.12 86 GLY A N 1
ATOM 625 C CA . GLY A 1 86 ? -16.667 1.690 -2.553 1.00 95.12 86 GLY A CA 1
ATOM 626 C C . GLY A 1 86 ? -15.314 0.993 -2.381 1.00 95.12 86 GLY A C 1
ATOM 627 O O . GLY A 1 86 ? -14.728 0.980 -1.300 1.00 95.12 86 GLY A O 1
ATOM 628 N N . MET A 1 87 ? -14.774 0.470 -3.483 1.00 94.06 87 MET A N 1
ATOM 629 C CA . MET A 1 87 ? -13.515 -0.295 -3.486 1.00 94.06 87 MET A CA 1
ATOM 630 C C . MET A 1 87 ? -12.286 0.508 -3.944 1.00 94.06 87 MET A C 1
ATOM 632 O O . MET A 1 87 ? -11.161 0.090 -3.702 1.00 94.06 87 MET A O 1
ATOM 636 N N . GLN A 1 88 ? -12.474 1.698 -4.528 1.00 97.31 88 GLN A N 1
ATOM 637 C CA . GLN A 1 88 ? -11.396 2.463 -5.186 1.00 97.31 88 GLN A CA 1
ATOM 638 C C . GLN A 1 88 ? -10.349 3.026 -4.209 1.00 97.31 88 GLN A C 1
ATOM 640 O O . GLN A 1 88 ? -9.312 3.531 -4.626 1.00 97.31 88 GLN A O 1
ATOM 645 N N . HIS A 1 89 ? -10.614 2.972 -2.902 1.00 97.56 89 HIS A N 1
ATOM 646 C CA . HIS A 1 89 ? -9.682 3.429 -1.874 1.00 97.56 89 HIS A CA 1
ATOM 647 C C . HIS A 1 89 ? -8.419 2.555 -1.811 1.00 97.56 89 HIS A C 1
ATOM 649 O O . HIS A 1 89 ? -7.356 3.061 -1.454 1.00 97.56 89 HIS A O 1
ATOM 655 N N . VAL A 1 90 ? -8.520 1.280 -2.209 1.00 97.75 90 VAL A N 1
ATOM 656 C CA . VAL A 1 90 ? -7.373 0.373 -2.366 1.00 97.75 90 VAL A CA 1
ATOM 657 C C . VAL A 1 90 ? -6.503 0.822 -3.539 1.00 97.75 90 VAL A C 1
ATOM 659 O O . VAL A 1 90 ? -5.310 1.054 -3.352 1.00 97.75 90 VAL A O 1
ATOM 662 N N . ASP A 1 91 ? -7.101 1.035 -4.714 1.00 97.31 91 ASP A N 1
ATOM 663 C CA . ASP A 1 91 ? -6.376 1.485 -5.911 1.00 97.31 91 ASP A CA 1
ATOM 664 C C . ASP A 1 91 ? -5.725 2.853 -5.680 1.00 97.31 91 ASP A C 1
ATOM 666 O O . ASP A 1 91 ? -4.560 3.065 -6.007 1.00 97.31 91 ASP A O 1
ATOM 670 N N . LEU A 1 92 ? -6.438 3.777 -5.028 1.00 98.06 92 LEU A N 1
ATOM 671 C CA . LEU A 1 92 ? -5.895 5.082 -4.660 1.00 98.06 92 LEU A CA 1
ATO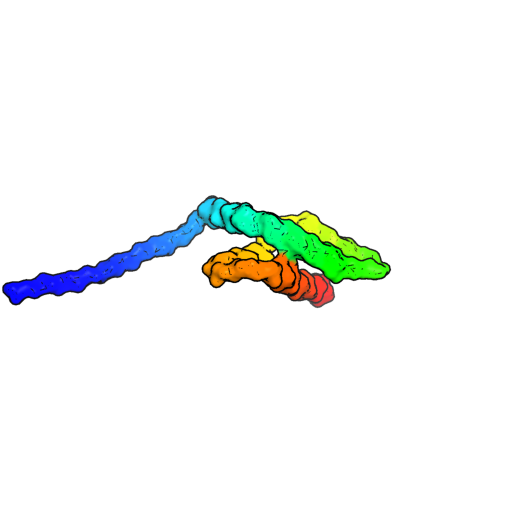M 672 C C . LEU A 1 92 ? -4.706 4.956 -3.698 1.00 98.06 92 LEU A C 1
ATOM 674 O O . LEU A 1 92 ? -3.700 5.642 -3.872 1.00 98.06 92 LEU A O 1
ATOM 678 N N . ALA A 1 93 ? -4.804 4.091 -2.686 1.00 97.00 93 ALA A N 1
ATOM 679 C CA . ALA A 1 93 ? -3.712 3.852 -1.748 1.00 97.00 93 ALA A CA 1
ATOM 680 C C . ALA A 1 93 ? -2.481 3.244 -2.444 1.00 97.00 93 ALA A C 1
ATOM 682 O O . ALA A 1 93 ? -1.361 3.662 -2.147 1.00 97.00 93 ALA A O 1
ATOM 683 N N . ALA A 1 94 ? -2.681 2.330 -3.400 1.00 94.75 94 ALA A N 1
ATOM 684 C CA . ALA A 1 94 ? -1.610 1.783 -4.231 1.00 94.75 94 ALA A CA 1
ATOM 685 C C . ALA A 1 94 ? -0.967 2.861 -5.120 1.00 94.75 94 ALA A C 1
ATOM 687 O O . ALA A 1 94 ? 0.252 3.000 -5.121 1.00 94.75 94 ALA A O 1
ATOM 688 N N . CYS A 1 95 ? -1.766 3.696 -5.794 1.00 95.94 95 CYS A N 1
ATOM 689 C CA . CYS A 1 95 ? -1.277 4.819 -6.601 1.00 95.94 95 CYS A CA 1
ATOM 690 C C . CYS A 1 95 ? -0.417 5.802 -5.794 1.00 95.94 95 CYS A C 1
ATOM 692 O O . CYS A 1 95 ? 0.643 6.227 -6.251 1.00 95.94 95 CYS A O 1
ATOM 694 N N . VAL A 1 96 ? -0.854 6.164 -4.583 1.00 95.75 96 VAL A N 1
ATOM 695 C CA . VAL A 1 96 ? -0.087 7.055 -3.697 1.00 95.75 96 VAL A CA 1
ATOM 696 C C . VAL A 1 96 ? 1.265 6.440 -3.338 1.00 95.75 96 VAL A C 1
ATOM 698 O O . VAL A 1 96 ? 2.281 7.140 -3.329 1.00 95.75 96 VAL A O 1
ATOM 701 N N . GLU A 1 97 ? 1.290 5.143 -3.047 1.00 92.44 97 GLU A N 1
ATOM 702 C CA . GLU A 1 97 ? 2.529 4.446 -2.722 1.00 92.44 97 GLU A CA 1
ATOM 703 C C . GLU A 1 97 ? 3.442 4.297 -3.940 1.00 92.44 97 GLU A C 1
ATOM 705 O O . GLU A 1 97 ? 4.646 4.481 -3.805 1.00 92.44 97 GLU A O 1
ATOM 710 N N . PHE A 1 98 ? 2.889 4.085 -5.137 1.00 90.69 98 PHE A N 1
ATOM 711 C CA . PHE A 1 98 ? 3.668 4.091 -6.373 1.00 90.69 98 PHE A CA 1
ATOM 712 C C . PHE A 1 98 ? 4.384 5.412 -6.607 1.00 90.69 98 PHE A C 1
ATOM 714 O O . PHE A 1 98 ? 5.581 5.417 -6.891 1.00 90.69 98 PHE A O 1
ATOM 721 N N . ILE A 1 99 ? 3.677 6.533 -6.447 1.00 92.69 99 ILE A N 1
ATOM 722 C CA . ILE A 1 99 ? 4.276 7.863 -6.590 1.00 92.69 99 ILE A CA 1
ATOM 723 C C . ILE A 1 99 ? 5.407 8.041 -5.574 1.00 92.69 99 ILE A C 1
ATOM 725 O O . ILE A 1 99 ? 6.487 8.503 -5.929 1.00 92.69 99 ILE A O 1
ATOM 729 N N . HIS A 1 100 ? 5.194 7.630 -4.322 1.00 89.56 100 HIS A N 1
ATOM 730 C CA . HIS A 1 100 ? 6.233 7.699 -3.298 1.00 89.56 100 HIS A CA 1
ATOM 731 C C . HIS A 1 100 ? 7.457 6.841 -3.639 1.00 89.56 100 HIS A C 1
ATOM 733 O O . HIS A 1 100 ? 8.589 7.315 -3.550 1.00 89.56 100 HIS A O 1
ATOM 739 N N . THR A 1 101 ? 7.245 5.596 -4.048 1.00 85.62 101 THR A N 1
ATOM 740 C CA . THR A 1 101 ? 8.320 4.704 -4.474 1.00 85.62 101 THR A CA 1
ATOM 741 C C . THR A 1 101 ? 9.101 5.290 -5.645 1.00 85.62 101 THR A C 1
ATOM 743 O O . THR A 1 101 ? 10.326 5.267 -5.618 1.00 85.62 101 THR A O 1
ATOM 746 N N . ALA A 1 102 ? 8.417 5.841 -6.649 1.00 87.12 102 ALA A N 1
ATOM 747 C CA . ALA A 1 102 ? 9.070 6.457 -7.798 1.00 87.12 102 ALA A CA 1
ATOM 748 C C . ALA A 1 102 ? 9.955 7.640 -7.383 1.00 87.12 102 ALA A C 1
ATOM 750 O O . ALA A 1 102 ? 11.061 7.774 -7.898 1.00 87.12 102 ALA A O 1
ATOM 751 N N . THR A 1 103 ? 9.502 8.458 -6.422 1.00 88.62 103 THR A N 1
ATOM 752 C CA . THR A 1 103 ? 10.336 9.542 -5.880 1.00 88.62 103 THR A CA 1
ATOM 753 C C . THR A 1 103 ? 11.578 9.013 -5.167 1.00 88.62 103 THR A C 1
ATOM 755 O O . THR A 1 103 ? 12.657 9.501 -5.456 1.00 88.62 103 THR A O 1
ATOM 758 N N . LEU A 1 104 ? 11.463 7.959 -4.346 1.00 84.50 104 LEU A N 1
ATOM 759 C CA . LEU A 1 104 ? 12.625 7.369 -3.665 1.00 84.50 104 LEU A CA 1
ATOM 760 C C . LEU A 1 104 ? 13.654 6.813 -4.654 1.00 84.50 104 LEU A C 1
ATOM 762 O O . LEU A 1 104 ? 14.836 7.084 -4.521 1.00 84.50 104 LEU A O 1
ATOM 766 N N . LEU A 1 105 ? 13.198 6.081 -5.675 1.00 81.12 105 LEU A N 1
ATOM 767 C CA . LEU A 1 105 ? 14.091 5.531 -6.698 1.00 81.12 105 LEU A CA 1
ATOM 768 C C . LEU A 1 105 ? 14.810 6.625 -7.492 1.00 81.12 105 LEU A C 1
ATOM 770 O O . LEU A 1 105 ? 15.950 6.434 -7.901 1.00 81.12 105 LEU A O 1
ATOM 774 N N . HIS A 1 106 ? 14.133 7.742 -7.758 1.00 85.19 106 HIS A N 1
ATOM 775 C CA . HIS A 1 106 ? 14.749 8.871 -8.441 1.00 85.19 106 HIS A CA 1
ATOM 776 C C . HIS A 1 106 ? 15.747 9.599 -7.531 1.00 85.19 106 HIS A C 1
ATOM 778 O O . HIS A 1 106 ? 16.827 9.949 -7.997 1.00 85.19 106 HIS A O 1
ATOM 784 N N . ASP A 1 107 ? 15.407 9.792 -6.254 1.00 87.94 107 ASP A N 1
ATOM 785 C CA . ASP A 1 107 ? 16.295 10.394 -5.255 1.00 87.94 107 ASP A CA 1
ATOM 786 C C . ASP A 1 107 ? 17.580 9.554 -5.098 1.00 87.94 107 ASP A C 1
ATOM 788 O O . ASP A 1 107 ? 18.668 10.100 -5.235 1.00 87.94 107 ASP A O 1
ATOM 792 N N . ASP A 1 108 ? 17.470 8.222 -4.985 1.00 83.69 108 ASP A N 1
ATOM 793 C CA . ASP A 1 108 ? 18.606 7.285 -4.855 1.00 83.69 108 ASP A CA 1
ATOM 794 C C . ASP A 1 108 ? 19.575 7.276 -6.061 1.00 83.69 108 ASP A C 1
ATOM 796 O O . ASP A 1 108 ? 20.690 6.769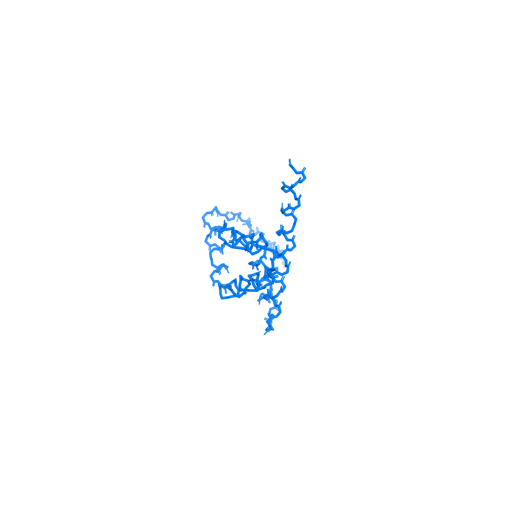 -5.954 1.00 83.69 108 ASP A O 1
ATOM 800 N N . VAL A 1 109 ? 19.142 7.750 -7.236 1.00 82.25 109 VAL A N 1
ATOM 801 C CA . VAL A 1 109 ? 19.989 7.856 -8.444 1.00 82.25 109 VAL A CA 1
ATOM 802 C C . VAL A 1 109 ? 20.625 9.242 -8.569 1.00 82.25 109 VAL A C 1
ATOM 804 O O . VAL A 1 109 ? 21.670 9.383 -9.209 1.00 82.25 109 VAL A O 1
ATOM 807 N N . VAL A 1 110 ? 19.959 10.271 -8.041 1.00 83.44 110 VAL A N 1
ATOM 808 C CA . VAL A 1 110 ? 20.452 11.653 -8.053 1.00 83.44 110 VAL A CA 1
ATOM 809 C C . VAL A 1 110 ? 21.466 11.889 -6.933 1.00 83.44 110 VAL A C 1
ATOM 811 O O . VAL A 1 110 ? 22.398 12.672 -7.141 1.00 83.44 110 VAL A O 1
ATOM 814 N N . ASP A 1 111 ? 21.287 11.221 -5.794 1.00 67.81 111 ASP A N 1
ATOM 815 C CA . ASP A 1 111 ? 22.225 11.192 -4.666 1.00 67.81 111 ASP A CA 1
ATOM 816 C C . ASP A 1 111 ? 23.417 10.243 -4.917 1.00 67.81 111 ASP A C 1
ATOM 818 O O . ASP A 1 111 ? 24.550 10.608 -4.512 1.00 67.81 111 ASP A O 1
#

Foldseek 3Di:
DDDDDDPPPPPDPPDDDDPVRVVVVLVVLCVVCVVLVVLLLVVLLVVQDDPPPVSNVLSVCVVVVPPSLVQLSVLSVVCVVVVNDDNCSSVVSNVRVVVVSVVVVVVVVVD

Radius of gyration: 21.0 Å; chains: 1; bounding box: 52×49×60 Å

pLDDT: mean 83.85, std 14.99, range [44.97, 98.06]

Sequence (111 aa):
MGSSPTARASLETVTSPSASQSSAALHNLTDFVKVDLAAVNAVLLQEMQSEIDLIPQLAHHLIASGGKRVRPLLTLVAAKLCGYQGMQHVDLAACVEFIHTATLLHDDVVD